Protein AF-A0A6N2KRX2-F1 (afdb_monomer_lite)

Secondary structure (DSSP, 8-state):
-HHHHHHHHHHHHHHHHHHHHHHH---HHHHHHHHHHHHHHHHHHHHHHHHHHHHHTT-GGG--THHHHHHHHHHHHTTS-TT-TTHHHHHHHHHHHHHHHHHHHHHHHHH-

Structure (mmCIF, N/CA/C/O backbone):
data_AF-A0A6N2KRX2-F1
#
_entry.id   AF-A0A6N2KRX2-F1
#
loop_
_atom_site.gro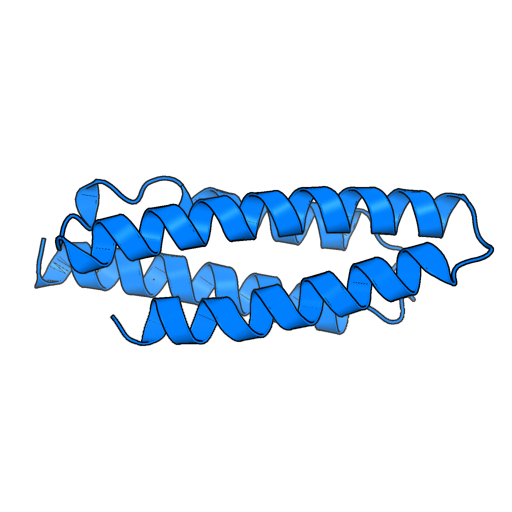up_PDB
_atom_site.id
_atom_site.type_symbol
_atom_site.label_atom_id
_atom_site.label_alt_id
_atom_site.label_comp_id
_atom_site.label_asym_id
_atom_site.label_entity_id
_atom_site.label_seq_id
_atom_site.pdbx_PDB_ins_code
_atom_site.Cartn_x
_atom_site.Cartn_y
_atom_site.Cartn_z
_atom_site.occupancy
_atom_site.B_iso_or_equiv
_atom_site.auth_seq_id
_atom_site.auth_comp_id
_atom_site.auth_asym_id
_atom_site.auth_atom_id
_atom_site.pdbx_PDB_model_num
ATOM 1 N N . MET A 1 1 ? -5.830 8.576 13.873 1.00 52.84 1 MET A N 1
ATOM 2 C CA . MET A 1 1 ? -6.308 9.095 12.564 1.00 52.84 1 MET A CA 1
ATOM 3 C C . MET A 1 1 ? -5.191 9.795 11.781 1.00 52.84 1 MET A C 1
ATOM 5 O O . MET A 1 1 ? -5.179 9.708 10.557 1.00 52.84 1 MET A O 1
ATOM 9 N N . GLU A 1 2 ? -4.221 10.424 12.458 1.00 54.72 2 GLU A N 1
ATOM 10 C CA . GLU A 1 2 ? -2.989 10.935 11.835 1.00 54.72 2 GLU A CA 1
ATOM 11 C C . GLU A 1 2 ? -2.151 9.869 11.140 1.00 54.72 2 GLU A C 1
ATOM 13 O O . GLU A 1 2 ? -1.635 10.151 10.071 1.00 54.72 2 GLU A O 1
ATOM 18 N N . SER A 1 3 ? -2.087 8.633 11.637 1.00 52.41 3 SER A N 1
ATOM 19 C CA . SER A 1 3 ? -1.236 7.591 11.046 1.00 52.41 3 SER A CA 1
ATOM 20 C C . SER A 1 3 ? -1.563 7.291 9.574 1.00 52.41 3 SER A C 1
ATOM 22 O O . SER A 1 3 ? -0.653 7.209 8.761 1.00 52.41 3 SER A O 1
ATOM 24 N N . LEU A 1 4 ? -2.846 7.243 9.180 1.00 60.81 4 LEU A N 1
ATOM 25 C CA . LEU A 1 4 ? -3.242 7.063 7.769 1.00 60.81 4 LEU A CA 1
ATOM 26 C C . LEU A 1 4 ? -2.979 8.315 6.910 1.00 60.81 4 LEU A C 1
ATOM 28 O O . LEU A 1 4 ? -2.698 8.189 5.719 1.00 60.81 4 LEU A O 1
ATOM 32 N N . LYS A 1 5 ? -3.028 9.522 7.497 1.00 60.22 5 LYS A N 1
ATOM 33 C CA . LYS A 1 5 ? -2.581 10.759 6.824 1.00 60.22 5 LYS A CA 1
ATOM 34 C C . LYS A 1 5 ? -1.058 10.770 6.643 1.00 60.22 5 LYS A C 1
ATOM 36 O O . LYS A 1 5 ? -0.582 11.133 5.570 1.00 60.22 5 LYS A O 1
ATOM 41 N N . ILE A 1 6 ? -0.321 10.330 7.663 1.00 57.84 6 ILE A N 1
ATOM 42 C CA . ILE A 1 6 ? 1.137 10.185 7.668 1.00 57.84 6 ILE A CA 1
ATOM 43 C C . ILE A 1 6 ? 1.564 9.139 6.636 1.00 57.84 6 ILE A C 1
ATOM 45 O O . ILE A 1 6 ? 2.568 9.351 5.974 1.00 57.84 6 ILE A O 1
ATOM 49 N N . SER A 1 7 ? 0.786 8.077 6.406 1.00 61.50 7 SER A N 1
ATOM 50 C CA . SER A 1 7 ? 1.043 7.102 5.335 1.00 61.50 7 SER A CA 1
ATOM 51 C C . SER A 1 7 ? 0.754 7.640 3.924 1.00 61.50 7 SER A C 1
ATOM 53 O O . SER A 1 7 ? 1.351 7.170 2.961 1.00 61.50 7 SER A O 1
ATOM 55 N N . TRP A 1 8 ? -0.121 8.638 3.756 1.00 61.25 8 TRP A N 1
ATOM 56 C CA . TRP A 1 8 ? -0.557 9.101 2.427 1.00 61.25 8 TRP A CA 1
ATOM 57 C C . TRP A 1 8 ? 0.501 9.939 1.689 1.00 61.25 8 TRP A C 1
ATOM 59 O O . TRP A 1 8 ? 0.742 9.748 0.493 1.00 61.25 8 TRP A O 1
ATOM 69 N N . LEU A 1 9 ? 1.164 10.854 2.403 1.00 64.94 9 LEU A N 1
ATOM 70 C CA . LEU A 1 9 ? 2.202 11.736 1.851 1.00 64.94 9 LEU A CA 1
ATOM 71 C C . LEU A 1 9 ? 3.435 10.967 1.318 1.00 64.94 9 LEU A C 1
ATOM 73 O O . LEU A 1 9 ? 3.837 11.219 0.176 1.00 64.94 9 LEU A O 1
ATOM 77 N N . PRO A 1 10 ? 4.014 9.999 2.059 1.00 68.12 10 PRO A N 1
ATOM 78 C CA . PRO A 1 10 ? 5.089 9.136 1.575 1.00 68.12 10 PRO A CA 1
ATOM 79 C C . PRO A 1 10 ? 4.690 8.350 0.327 1.00 68.12 10 PRO A C 1
ATOM 81 O O . PRO A 1 10 ? 5.462 8.301 -0.631 1.00 68.12 10 PRO A O 1
ATOM 84 N N . PHE A 1 11 ? 3.473 7.797 0.298 1.00 67.69 11 PHE A N 1
ATOM 85 C CA . PHE A 1 11 ? 2.957 7.052 -0.852 1.00 67.69 11 PHE A CA 1
ATOM 86 C C . PHE A 1 11 ? 2.879 7.921 -2.110 1.00 67.69 11 PHE A C 1
ATOM 88 O O . PHE A 1 11 ? 3.388 7.546 -3.168 1.00 67.69 11 PHE A O 1
ATOM 95 N N . ALA A 1 12 ? 2.295 9.117 -1.998 1.00 67.94 12 ALA A N 1
ATOM 96 C CA . ALA A 1 12 ? 2.180 10.042 -3.121 1.00 67.94 12 ALA A CA 1
ATOM 97 C C . ALA A 1 12 ? 3.542 10.508 -3.650 1.00 67.94 12 ALA A C 1
ATOM 99 O O . ALA A 1 12 ? 3.741 10.597 -4.865 1.00 67.94 12 ALA A O 1
ATOM 100 N N . ARG A 1 13 ? 4.498 10.766 -2.751 1.00 72.06 13 ARG A N 1
ATOM 101 C CA . ARG A 1 13 ? 5.857 11.170 -3.124 1.00 72.06 13 ARG A CA 1
ATOM 102 C C . ARG A 1 13 ? 6.585 10.053 -3.872 1.00 72.06 13 ARG A C 1
ATOM 104 O O . ARG A 1 13 ? 7.142 10.296 -4.938 1.00 72.06 13 ARG A O 1
ATOM 111 N N . LYS A 1 14 ? 6.508 8.818 -3.373 1.00 72.81 14 LYS A N 1
ATOM 112 C CA . LYS A 1 14 ? 7.179 7.651 -3.968 1.00 72.81 14 LYS A CA 1
ATOM 113 C C . LYS A 1 14 ? 6.583 7.241 -5.314 1.00 72.81 14 LYS A C 1
ATOM 115 O O . LYS A 1 14 ? 7.330 6.872 -6.222 1.00 72.81 14 LYS A O 1
ATOM 120 N N . LEU A 1 15 ? 5.266 7.377 -5.490 1.00 73.00 15 LEU A N 1
ATOM 121 C CA . LEU A 1 15 ? 4.623 7.181 -6.792 1.00 73.00 15 LEU A CA 1
ATOM 122 C C . LEU A 1 15 ? 5.170 8.159 -7.843 1.00 73.00 15 LEU A C 1
ATOM 124 O O . LEU A 1 15 ? 5.452 7.740 -8.966 1.00 73.00 15 LEU A O 1
ATOM 128 N N . LYS A 1 16 ? 5.359 9.441 -7.494 1.00 76.31 16 LYS A N 1
ATOM 129 C CA . LYS A 1 16 ? 5.976 10.421 -8.407 1.00 76.31 16 LYS A CA 1
ATOM 130 C C . LYS A 1 16 ? 7.391 10.000 -8.804 1.00 76.31 16 LYS A C 1
ATOM 132 O O . LYS A 1 16 ? 7.717 10.040 -9.985 1.00 76.31 16 LYS A O 1
ATOM 137 N N . THR A 1 17 ? 8.192 9.520 -7.855 1.00 74.69 17 THR A N 1
ATOM 138 C CA . THR A 1 17 ? 9.551 9.037 -8.133 1.00 74.69 17 THR A CA 1
ATOM 139 C C . THR A 1 17 ? 9.553 7.837 -9.086 1.00 74.69 17 THR A C 1
ATOM 141 O O . THR A 1 17 ? 10.280 7.853 -10.073 1.00 74.69 17 THR A O 1
ATOM 144 N N . LYS A 1 18 ? 8.701 6.823 -8.878 1.00 71.25 18 LYS A N 1
ATOM 145 C CA . LYS A 1 18 ? 8.614 5.668 -9.801 1.00 71.25 18 LYS A CA 1
ATOM 146 C C . LYS A 1 18 ? 8.103 6.067 -11.193 1.00 71.25 18 LYS A C 1
ATOM 148 O O . LYS A 1 18 ? 8.572 5.517 -12.186 1.00 71.25 18 LYS A O 1
ATOM 153 N N . LYS A 1 19 ? 7.183 7.039 -11.284 1.00 78.00 19 LYS A N 1
ATOM 154 C CA . LYS A 1 19 ? 6.744 7.613 -12.570 1.00 78.00 19 LYS A CA 1
ATOM 155 C C . LYS A 1 19 ? 7.903 8.283 -13.312 1.00 78.00 19 LYS A C 1
ATOM 157 O O . LYS A 1 19 ? 8.031 8.065 -14.512 1.00 78.00 19 LYS A O 1
ATOM 162 N N . LEU A 1 20 ? 8.756 9.023 -12.600 1.00 77.69 20 LEU A N 1
ATOM 163 C CA . LEU A 1 20 ? 9.952 9.644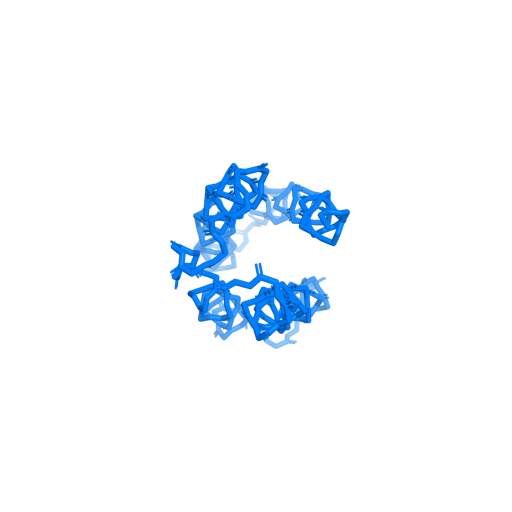 -13.171 1.00 77.69 20 LEU A CA 1
ATOM 164 C C . LEU A 1 20 ? 10.948 8.594 -13.681 1.00 77.69 20 LEU A C 1
ATOM 166 O O . LEU A 1 20 ? 11.373 8.669 -14.827 1.00 77.69 20 LEU A O 1
ATOM 170 N N . PHE A 1 21 ? 11.270 7.573 -12.879 1.00 73.62 21 PHE A N 1
ATOM 171 C CA . PHE A 1 21 ? 12.169 6.493 -13.312 1.00 73.62 21 PHE A CA 1
ATOM 172 C C . PHE A 1 21 ? 11.649 5.770 -14.558 1.00 73.62 21 PHE A C 1
ATOM 174 O O . PHE A 1 21 ? 12.411 5.505 -15.482 1.00 73.62 21 PHE A O 1
ATOM 181 N N . ARG A 1 22 ? 10.335 5.530 -14.64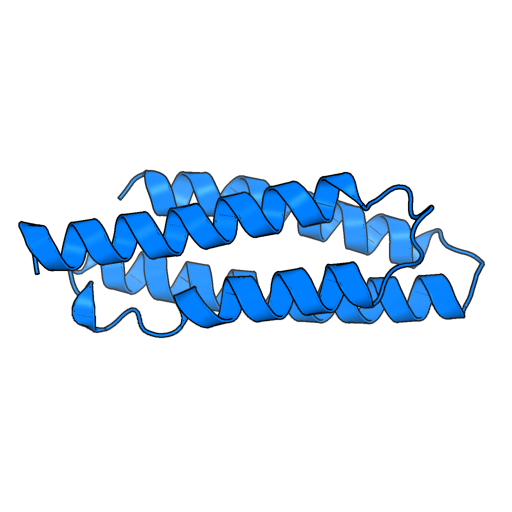0 1.00 76.31 22 ARG A N 1
ATOM 182 C CA . ARG A 1 22 ? 9.706 4.985 -15.848 1.00 76.31 22 ARG A CA 1
ATOM 183 C C . ARG A 1 22 ? 9.882 5.891 -17.072 1.00 76.31 22 ARG A C 1
ATOM 185 O O . ARG A 1 22 ? 10.049 5.375 -18.172 1.00 76.31 22 ARG A O 1
ATOM 192 N N . SER A 1 23 ? 9.772 7.212 -16.919 1.00 73.62 23 SER A N 1
ATOM 193 C CA . SER A 1 23 ? 9.858 8.135 -18.059 1.00 73.62 23 SER A CA 1
ATOM 194 C C . SER A 1 23 ? 11.284 8.310 -18.575 1.00 73.62 23 SER A C 1
ATOM 196 O O . SER A 1 23 ? 11.453 8.482 -19.775 1.00 73.62 23 SER A O 1
ATOM 198 N N . VAL A 1 24 ? 12.286 8.250 -17.691 1.00 77.56 24 VAL A N 1
ATOM 199 C CA . VAL A 1 24 ? 13.700 8.469 -18.053 1.00 77.56 24 VAL A CA 1
ATOM 200 C C . VAL A 1 24 ? 14.459 7.185 -18.394 1.00 77.56 24 VAL A C 1
ATOM 202 O O . VAL A 1 24 ? 15.541 7.257 -18.962 1.00 77.56 24 VAL A O 1
ATOM 205 N N . SER A 1 25 ? 13.921 6.011 -18.051 1.00 74.38 25 SER A N 1
ATOM 206 C CA . SER A 1 25 ? 14.572 4.735 -18.354 1.00 74.38 25 SER A CA 1
ATOM 207 C C . SER A 1 25 ? 14.535 4.431 -19.856 1.00 74.38 25 SER A C 1
ATOM 209 O O . SER A 1 25 ? 13.468 4.421 -20.479 1.00 74.38 25 SER A O 1
ATOM 211 N N . THR A 1 26 ? 15.716 4.177 -20.420 1.00 78.56 26 THR A N 1
ATOM 212 C CA . THR A 1 26 ? 15.932 3.733 -21.806 1.00 78.56 26 THR A CA 1
ATOM 213 C C . THR A 1 26 ? 15.835 2.213 -21.957 1.00 78.56 26 THR A C 1
ATOM 215 O O . THR A 1 26 ? 15.581 1.725 -23.054 1.00 78.56 26 THR A O 1
ATOM 218 N N . ASP A 1 27 ? 15.977 1.475 -20.854 1.00 80.88 27 ASP A N 1
ATOM 219 C CA . ASP A 1 27 ? 15.796 0.027 -20.778 1.00 80.88 27 ASP A CA 1
ATOM 220 C C . ASP A 1 27 ? 14.296 -0.326 -20.793 1.00 80.88 27 ASP A C 1
ATOM 222 O O . ASP A 1 27 ? 13.517 0.119 -19.943 1.00 80.88 27 ASP A O 1
ATOM 226 N N . LEU A 1 28 ? 13.875 -1.111 -21.789 1.00 80.81 28 LEU A N 1
ATOM 227 C CA . LEU A 1 28 ? 12.471 -1.466 -22.005 1.00 80.81 28 LEU A CA 1
ATOM 228 C C . LEU A 1 28 ? 11.908 -2.385 -20.913 1.00 80.81 28 LEU A C 1
ATOM 230 O O . LEU A 1 28 ? 10.746 -2.214 -20.523 1.00 80.81 28 LEU A O 1
ATOM 234 N N . ASP A 1 29 ? 12.713 -3.309 -20.394 1.00 78.38 29 ASP A N 1
ATOM 235 C CA . ASP A 1 29 ? 12.296 -4.229 -19.336 1.00 78.38 29 ASP A CA 1
ATOM 236 C C . ASP A 1 29 ? 12.177 -3.481 -18.012 1.00 78.38 29 ASP A C 1
ATOM 238 O O . ASP A 1 29 ? 11.155 -3.571 -17.323 1.00 78.38 29 ASP A O 1
ATOM 242 N N . LEU A 1 30 ? 13.144 -2.612 -17.715 1.00 76.94 30 LEU A N 1
ATOM 243 C CA . LEU A 1 30 ? 13.104 -1.762 -16.530 1.00 76.94 30 LEU A CA 1
ATOM 244 C C . LEU A 1 30 ? 11.914 -0.789 -16.576 1.00 76.94 30 LEU A C 1
ATOM 246 O O . LEU A 1 30 ? 11.201 -0.600 -15.584 1.00 76.94 30 LEU A O 1
ATOM 250 N N . LYS A 1 31 ? 11.625 -0.218 -17.751 1.00 79.81 31 LYS A N 1
ATOM 251 C CA . LYS A 1 31 ? 10.458 0.643 -17.987 1.00 79.81 31 LYS A CA 1
ATOM 252 C C . LYS A 1 31 ? 9.136 -0.102 -17.796 1.00 79.81 31 LYS A C 1
ATOM 254 O O . LYS A 1 31 ? 8.189 0.476 -17.246 1.00 79.81 31 LYS A O 1
ATOM 259 N N . ARG A 1 32 ? 9.051 -1.371 -18.210 1.00 81.88 32 ARG A N 1
ATOM 260 C CA . ARG A 1 32 ? 7.881 -2.231 -17.970 1.00 81.88 32 ARG A CA 1
ATOM 261 C C . ARG A 1 32 ? 7.720 -2.530 -16.479 1.00 81.88 32 ARG A C 1
ATOM 263 O O . ARG A 1 32 ? 6.632 -2.305 -15.945 1.00 81.88 32 ARG A O 1
ATOM 270 N N . SER A 1 33 ? 8.788 -2.930 -15.791 1.00 80.50 33 SER A N 1
ATOM 271 C CA . SER A 1 33 ? 8.775 -3.187 -14.345 1.00 80.50 33 SER A CA 1
ATOM 272 C C . SER A 1 33 ? 8.368 -1.952 -13.539 1.00 80.50 33 SER A C 1
ATOM 274 O O . SER A 1 33 ? 7.472 -2.024 -12.692 1.00 80.50 33 SER A O 1
ATOM 276 N N . PHE A 1 34 ? 8.915 -0.774 -13.860 1.00 81.81 34 PHE A N 1
ATOM 277 C CA . PHE A 1 34 ? 8.468 0.477 -13.246 1.00 81.81 34 PHE A CA 1
ATOM 278 C C . PHE A 1 34 ? 7.011 0.811 -13.581 1.00 81.81 34 PHE A C 1
ATOM 280 O O . PHE A 1 34 ? 6.294 1.324 -12.723 1.00 81.81 34 PHE A O 1
ATOM 287 N N . GLY A 1 35 ? 6.541 0.498 -14.790 1.00 82.31 35 GLY A N 1
ATOM 288 C CA . GLY A 1 35 ? 5.131 0.608 -15.169 1.00 82.31 35 GLY A CA 1
ATOM 289 C C . GLY A 1 35 ? 4.203 -0.204 -14.267 1.00 82.31 35 GLY A C 1
ATOM 290 O O . GLY A 1 35 ? 3.210 0.336 -13.772 1.00 82.31 35 GLY A O 1
ATOM 291 N N . ASN A 1 36 ? 4.563 -1.456 -13.992 1.00 83.44 36 ASN A N 1
ATOM 292 C CA . ASN A 1 36 ? 3.809 -2.337 -13.101 1.00 83.44 36 ASN A CA 1
ATOM 293 C C . ASN A 1 36 ? 3.799 -1.806 -11.661 1.00 83.44 36 ASN A C 1
ATOM 295 O O . ASN A 1 36 ? 2.732 -1.695 -11.055 1.00 83.44 36 ASN A O 1
ATOM 299 N N . CYS A 1 37 ? 4.952 -1.361 -11.154 1.00 83.50 37 CYS A N 1
ATOM 300 C CA . CYS A 1 37 ? 5.051 -0.692 -9.855 1.00 83.50 37 CYS A CA 1
ATOM 301 C C . CYS A 1 37 ? 4.168 0.560 -9.765 1.00 83.50 37 CYS A C 1
ATOM 303 O O . CYS A 1 37 ? 3.476 0.760 -8.771 1.00 83.50 37 CYS A O 1
ATOM 305 N N . VAL A 1 38 ? 4.160 1.407 -10.801 1.00 85.00 38 VAL A N 1
ATOM 306 C CA . VAL A 1 38 ? 3.321 2.616 -10.847 1.00 85.00 38 VAL A CA 1
ATOM 307 C C . VAL A 1 38 ? 1.838 2.254 -10.785 1.00 85.00 38 VAL A C 1
ATOM 309 O O . VAL A 1 38 ? 1.089 2.921 -10.071 1.00 85.00 38 VAL A O 1
ATOM 312 N N . LYS A 1 39 ? 1.412 1.200 -11.491 1.00 85.38 39 LYS A N 1
ATOM 313 C CA . LYS A 1 39 ? 0.026 0.715 -11.445 1.00 85.38 39 LYS A CA 1
ATOM 314 C C . LYS A 1 39 ? -0.338 0.219 -10.041 1.00 85.38 39 LYS A C 1
ATOM 316 O O . LYS A 1 39 ? -1.340 0.670 -9.493 1.00 85.38 39 LYS A O 1
ATOM 321 N N . GLY A 1 40 ? 0.506 -0.621 -9.436 1.00 85.56 40 GLY A N 1
ATOM 322 C CA . GLY A 1 40 ? 0.297 -1.126 -8.075 1.00 85.56 40 GLY A CA 1
ATOM 323 C C . GLY A 1 40 ? 0.249 -0.008 -7.031 1.00 85.56 40 GLY A C 1
ATOM 324 O O . GLY A 1 40 ? -0.656 0.037 -6.205 1.00 85.56 40 GLY A O 1
ATOM 325 N N . TYR A 1 41 ? 1.159 0.962 -7.109 1.00 81.81 41 TYR A N 1
ATOM 326 C CA . TYR A 1 41 ? 1.188 2.103 -6.188 1.00 81.81 41 TYR A CA 1
ATOM 327 C C . TYR A 1 41 ? -0.002 3.051 -6.367 1.00 81.81 41 TYR A C 1
ATOM 329 O O . TYR A 1 41 ? -0.471 3.631 -5.389 1.00 81.81 41 TYR A O 1
ATOM 337 N N . SER A 1 42 ? -0.525 3.194 -7.586 1.00 84.62 42 SER A N 1
ATOM 338 C CA . SER A 1 42 ? -1.766 3.937 -7.816 1.00 84.62 42 SER A CA 1
ATOM 339 C C . SER A 1 42 ? -2.974 3.240 -7.183 1.00 84.62 42 SER A C 1
ATOM 341 O O . SER A 1 42 ? -3.820 3.912 -6.598 1.00 84.62 42 SER A O 1
ATOM 343 N N . ASP A 1 43 ? -3.050 1.909 -7.264 1.00 87.50 43 ASP A N 1
ATOM 344 C CA . ASP A 1 43 ? -4.116 1.129 -6.622 1.00 87.50 43 ASP A CA 1
ATOM 345 C C . ASP A 1 43 ? -4.044 1.246 -5.091 1.00 87.50 43 ASP A C 1
ATOM 347 O O . ASP A 1 43 ? -5.024 1.582 -4.423 1.00 87.50 43 ASP A O 1
ATOM 351 N N . MET A 1 44 ? -2.838 1.126 -4.531 1.00 85.12 44 MET A N 1
ATOM 352 C CA . MET A 1 44 ? -2.612 1.356 -3.107 1.00 85.12 44 MET A CA 1
ATOM 353 C C . MET A 1 44 ? -3.106 2.730 -2.632 1.00 85.12 44 MET A C 1
ATOM 355 O O . MET A 1 44 ? -3.730 2.825 -1.577 1.00 85.12 44 MET A O 1
ATOM 359 N N . GLN A 1 45 ? -2.858 3.802 -3.395 1.00 84.69 45 GLN A N 1
ATOM 360 C CA . GLN A 1 45 ? -3.361 5.134 -3.040 1.00 84.69 45 GLN A CA 1
ATOM 361 C C . GLN A 1 45 ? -4.888 5.173 -2.949 1.00 84.69 45 GLN A C 1
ATOM 363 O O . GLN A 1 45 ? -5.423 5.801 -2.030 1.00 84.69 45 GLN A O 1
ATOM 368 N N . GLY A 1 46 ? -5.577 4.502 -3.875 1.00 86.31 46 GLY A N 1
ATOM 369 C CA . GLY A 1 46 ? -7.030 4.353 -3.844 1.00 86.31 46 GLY A CA 1
ATOM 370 C C . GLY A 1 46 ? -7.488 3.667 -2.560 1.00 86.31 46 GLY A C 1
ATOM 371 O O . GLY A 1 46 ? -8.314 4.212 -1.826 1.00 86.31 46 GLY A O 1
ATOM 372 N N . LYS A 1 47 ? -6.872 2.530 -2.221 1.00 87.38 47 LYS A N 1
ATOM 373 C CA . LYS A 1 47 ? -7.190 1.766 -1.004 1.00 87.38 47 LYS A CA 1
ATOM 374 C C . LYS A 1 47 ? -6.944 2.567 0.277 1.00 87.38 47 LYS A C 1
ATOM 376 O O . LYS A 1 47 ? -7.797 2.572 1.163 1.00 87.38 47 LYS A O 1
ATOM 381 N N . ILE A 1 48 ? -5.835 3.308 0.372 1.00 85.00 48 ILE A N 1
ATOM 382 C CA . ILE A 1 48 ? -5.560 4.160 1.543 1.00 85.00 48 ILE A CA 1
ATOM 383 C C . ILE A 1 48 ? -6.568 5.313 1.624 1.00 85.00 48 ILE A C 1
ATOM 385 O O . ILE A 1 48 ? -6.999 5.667 2.720 1.00 85.00 48 ILE A O 1
ATOM 389 N N . LYS A 1 49 ? -6.988 5.893 0.491 1.00 86.25 49 LYS A N 1
ATOM 390 C CA . LYS A 1 49 ? -8.013 6.948 0.485 1.00 86.25 49 LYS A CA 1
ATOM 391 C C . LYS A 1 49 ? -9.345 6.430 1.037 1.00 86.25 49 LYS A C 1
ATOM 393 O O . LYS A 1 49 ? -9.916 7.069 1.918 1.00 86.25 49 LYS A O 1
ATOM 398 N N . VAL A 1 50 ? -9.786 5.251 0.597 1.00 89.12 50 VAL A N 1
ATOM 399 C CA . VAL A 1 50 ? -10.996 4.595 1.124 1.00 89.12 50 VAL A CA 1
ATOM 400 C C . VAL A 1 50 ? -10.851 4.298 2.621 1.00 89.12 50 VAL A C 1
ATOM 402 O O . VAL A 1 50 ? -11.741 4.623 3.407 1.00 89.12 50 VAL A O 1
ATOM 405 N N . ALA A 1 51 ? -9.705 3.758 3.047 1.00 86.75 51 ALA A N 1
ATOM 406 C CA . ALA A 1 51 ? -9.419 3.507 4.460 1.00 86.75 51 ALA A CA 1
ATOM 407 C C . ALA A 1 51 ? -9.464 4.795 5.302 1.00 86.75 51 ALA A C 1
ATOM 409 O O . ALA A 1 51 ? -10.000 4.797 6.410 1.00 86.75 51 ALA A O 1
ATOM 410 N N . LEU A 1 52 ? -8.955 5.912 4.774 1.00 85.38 52 LEU A N 1
ATOM 411 C CA . LEU A 1 52 ? -8.999 7.215 5.435 1.00 85.38 52 LEU A CA 1
ATOM 412 C C . LEU A 1 52 ? -10.443 7.707 5.618 1.00 85.38 52 LEU A C 1
ATOM 414 O O . LEU A 1 52 ? -10.789 8.204 6.690 1.00 85.38 52 LEU A O 1
ATOM 418 N N . GLU A 1 53 ? -11.286 7.574 4.594 1.00 89.62 53 GLU A N 1
ATOM 419 C CA . GLU A 1 53 ? -12.698 7.970 4.653 1.00 89.62 53 GLU A CA 1
ATOM 420 C C . GLU A 1 53 ? -13.483 7.142 5.679 1.00 89.62 53 GLU A C 1
ATOM 422 O O . GLU A 1 53 ? -14.222 7.703 6.491 1.00 89.62 53 GLU A O 1
ATOM 427 N N . LEU A 1 54 ? -13.271 5.823 5.705 1.00 89.50 54 LEU A N 1
ATOM 428 C CA . LEU A 1 54 ? -13.866 4.929 6.702 1.00 89.50 54 LEU A CA 1
ATOM 429 C C . LEU A 1 54 ? -13.351 5.228 8.117 1.00 89.50 54 LEU A C 1
ATOM 431 O O . LEU A 1 54 ? -14.138 5.285 9.062 1.00 89.50 54 LEU A O 1
ATOM 435 N N . SER A 1 55 ? -12.051 5.500 8.264 1.00 85.56 55 SER A N 1
ATOM 436 C CA . SER A 1 55 ? -11.433 5.860 9.543 1.00 85.56 55 SER A CA 1
ATOM 437 C C . SER A 1 55 ? -12.010 7.157 10.117 1.00 85.56 55 SER A C 1
ATOM 439 O O . SER A 1 55 ? -12.260 7.223 11.319 1.00 85.56 55 SER A O 1
ATOM 441 N N . ARG A 1 56 ? -12.300 8.165 9.281 1.00 87.44 56 ARG A N 1
ATOM 442 C CA . ARG A 1 56 ? -12.973 9.408 9.714 1.00 87.44 56 ARG A CA 1
ATOM 443 C C . ARG A 1 56 ? -14.370 9.159 10.273 1.00 87.44 56 ARG A C 1
ATOM 445 O O . ARG A 1 56 ? -14.790 9.858 11.187 1.00 87.44 56 ARG A O 1
ATOM 452 N N . LYS A 1 57 ? -15.061 8.139 9.762 1.00 90.44 57 LYS A N 1
ATOM 453 C CA . LYS A 1 57 ? -16.372 7.688 10.251 1.00 90.44 57 LYS A CA 1
ATOM 454 C C . LYS A 1 57 ? -16.267 6.688 11.412 1.00 90.44 57 LYS A C 1
ATOM 456 O O . LYS A 1 57 ? -17.285 6.143 11.818 1.00 90.44 57 LYS A O 1
ATOM 461 N N . ARG A 1 58 ? -15.054 6.417 11.923 1.00 87.69 58 ARG A N 1
ATOM 462 C CA . ARG A 1 58 ? -14.749 5.382 12.933 1.00 87.69 58 ARG A CA 1
ATOM 463 C C . ARG A 1 58 ? -15.171 3.963 12.523 1.00 87.69 58 ARG A C 1
ATOM 465 O O . ARG A 1 58 ? -15.343 3.089 13.360 1.00 87.69 58 ARG A O 1
ATOM 472 N N . GLN A 1 59 ? -15.306 3.705 11.224 1.00 89.31 59 GLN A N 1
ATOM 473 C CA . GLN A 1 59 ? -15.738 2.413 10.688 1.00 89.31 59 GLN A CA 1
ATOM 474 C C . GLN A 1 59 ? -14.542 1.479 10.441 1.00 89.31 59 GLN A C 1
ATOM 476 O O . GLN A 1 59 ? -14.359 0.972 9.336 1.00 89.31 59 GLN A O 1
ATOM 481 N N . TYR A 1 60 ? -13.705 1.261 11.459 1.00 87.31 60 TYR A N 1
ATOM 482 C CA . TYR A 1 60 ? -12.426 0.547 11.319 1.00 87.31 60 TYR A CA 1
ATOM 483 C C . TYR A 1 60 ? -12.588 -0.909 10.856 1.00 87.31 60 TYR A C 1
ATOM 485 O O . TYR A 1 60 ? -11.840 -1.371 9.999 1.00 87.31 60 TYR A O 1
ATOM 493 N N . LYS A 1 61 ? -13.636 -1.598 11.332 1.00 87.00 61 LYS A N 1
ATOM 494 C CA . LYS A 1 61 ? -14.000 -2.971 10.926 1.00 87.00 61 LYS A CA 1
ATOM 495 C C . LYS A 1 61 ? -14.371 -3.109 9.442 1.00 87.00 61 LYS A C 1
ATOM 497 O O . LYS A 1 61 ? -14.429 -4.219 8.935 1.00 87.00 61 LYS A O 1
ATOM 502 N N . ARG A 1 62 ? -14.644 -2.000 8.741 1.00 88.50 62 ARG A N 1
ATOM 503 C CA . ARG A 1 62 ? -14.934 -1.996 7.294 1.00 88.50 62 ARG A CA 1
ATOM 504 C C . ARG A 1 62 ? -13.676 -1.812 6.439 1.00 88.50 62 ARG A C 1
ATOM 506 O O . ARG A 1 62 ? -13.761 -1.837 5.213 1.00 88.50 62 ARG A O 1
ATOM 513 N N . ILE A 1 63 ? -12.520 -1.582 7.060 1.00 88.56 63 ILE A N 1
ATOM 514 C CA . ILE A 1 63 ? -11.249 -1.353 6.373 1.00 88.56 63 ILE A CA 1
ATOM 515 C C . ILE A 1 63 ? -10.570 -2.707 6.120 1.00 88.56 63 ILE A C 1
ATOM 517 O O . ILE A 1 63 ? -9.685 -3.127 6.859 1.00 88.56 63 ILE A O 1
ATOM 521 N N . ASN A 1 64 ? -10.984 -3.384 5.046 1.00 84.38 64 ASN A N 1
ATOM 522 C CA . ASN A 1 64 ? -10.519 -4.744 4.718 1.00 84.38 64 ASN A CA 1
ATOM 523 C C . ASN A 1 64 ? 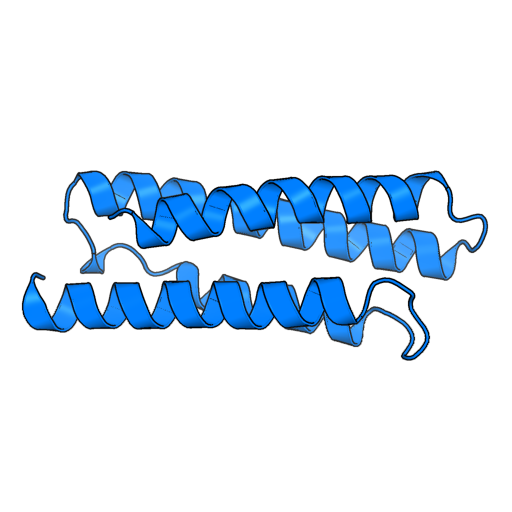-9.378 -4.759 3.685 1.00 84.38 64 ASN A C 1
ATOM 525 O O . ASN A 1 64 ? -8.624 -5.719 3.562 1.00 84.38 64 ASN A O 1
ATOM 529 N N . GLU A 1 65 ? -9.232 -3.663 2.944 1.00 84.25 65 GLU A N 1
ATOM 530 C CA . GLU A 1 65 ? -8.349 -3.568 1.779 1.00 84.25 65 GLU A CA 1
ATOM 531 C C . GLU A 1 65 ? -6.881 -3.273 2.142 1.00 84.25 65 GLU A C 1
ATOM 533 O O . GLU A 1 65 ? -5.999 -3.411 1.296 1.00 84.25 65 GLU A O 1
ATOM 538 N N . LEU A 1 66 ? -6.579 -2.891 3.393 1.00 81.75 66 LEU A N 1
ATOM 539 C CA . LEU A 1 66 ? -5.212 -2.525 3.801 1.00 81.75 66 LEU A CA 1
ATOM 540 C C . LEU A 1 66 ? -4.224 -3.697 3.698 1.00 81.75 66 LEU A C 1
ATOM 542 O O . LEU A 1 66 ? -3.064 -3.482 3.354 1.00 81.75 66 LEU A O 1
ATOM 546 N N . GLY A 1 67 ? -4.674 -4.938 3.912 1.00 81.38 67 GLY A N 1
ATOM 547 C CA . GLY A 1 67 ? -3.823 -6.124 3.753 1.00 81.38 67 GLY A CA 1
ATOM 548 C C . GLY A 1 67 ? -3.318 -6.327 2.317 1.00 81.38 67 GLY A C 1
ATOM 549 O O . GLY A 1 67 ? -2.261 -6.921 2.104 1.00 81.38 67 GLY A O 1
ATOM 550 N N . GLN A 1 68 ? -4.022 -5.786 1.316 1.00 86.31 68 GLN A N 1
ATOM 551 C CA . GLN A 1 68 ? -3.595 -5.857 -0.084 1.00 86.31 68 GLN A CA 1
ATOM 552 C C . GLN A 1 68 ? -2.413 -4.926 -0.387 1.00 86.31 68 GLN A C 1
ATOM 554 O O . GLN A 1 68 ? -1.666 -5.187 -1.328 1.00 86.31 68 GLN A O 1
ATOM 559 N N . LEU A 1 69 ? -2.194 -3.883 0.424 1.00 84.81 69 LEU A N 1
ATOM 560 C CA . LEU A 1 69 ? -1.062 -2.969 0.250 1.00 84.81 69 LEU A CA 1
ATOM 561 C C . LEU A 1 69 ? 0.273 -3.713 0.340 1.00 84.81 69 LEU A C 1
ATOM 563 O O . LEU A 1 69 ? 1.158 -3.499 -0.479 1.00 84.81 69 LEU A O 1
ATOM 567 N N . ILE A 1 70 ? 0.395 -4.649 1.282 1.00 83.44 70 ILE A N 1
ATOM 568 C CA . ILE A 1 70 ? 1.613 -5.447 1.458 1.00 83.44 70 ILE A CA 1
ATOM 569 C C . ILE A 1 70 ? 1.877 -6.300 0.209 1.00 83.44 70 ILE A C 1
ATOM 571 O O . ILE A 1 70 ? 2.986 -6.296 -0.322 1.00 83.44 70 ILE A O 1
ATOM 575 N N . LYS A 1 71 ? 0.843 -6.970 -0.321 1.00 85.50 71 LYS A N 1
ATOM 576 C CA . LYS A 1 71 ? 0.954 -7.800 -1.535 1.00 85.50 71 LYS A CA 1
ATOM 577 C C . LYS A 1 71 ? 1.385 -6.983 -2.752 1.00 85.50 71 LYS A C 1
ATOM 579 O O . LYS A 1 71 ? 2.278 -7.392 -3.489 1.00 85.50 71 LYS A O 1
ATOM 584 N N . LEU A 1 72 ? 0.775 -5.815 -2.948 1.00 85.31 72 LEU A N 1
ATOM 585 C CA . LEU A 1 72 ? 1.119 -4.918 -4.050 1.00 85.31 72 LEU A CA 1
ATOM 586 C C . LEU A 1 72 ? 2.557 -4.381 -3.916 1.00 85.31 72 LEU A C 1
ATOM 588 O O . LEU A 1 72 ? 3.220 -4.155 -4.928 1.00 85.31 72 LEU A O 1
ATOM 592 N N . ALA A 1 73 ? 3.052 -4.187 -2.688 1.00 81.12 73 ALA A N 1
ATOM 593 C CA . ALA A 1 73 ? 4.396 -3.672 -2.437 1.00 81.12 73 ALA A CA 1
ATOM 594 C C . ALA A 1 73 ? 5.453 -4.734 -2.755 1.00 81.12 73 ALA A C 1
ATOM 596 O O . ALA A 1 73 ? 6.368 -4.455 -3.529 1.00 81.12 73 ALA A O 1
ATOM 597 N N . TYR A 1 74 ? 5.250 -5.968 -2.284 1.00 81.50 74 TYR A N 1
ATOM 598 C CA . TYR A 1 74 ? 6.097 -7.110 -2.642 1.00 81.50 74 TYR A CA 1
ATOM 599 C C . TYR A 1 74 ? 6.081 -7.408 -4.141 1.00 81.50 74 TYR A C 1
ATOM 601 O O . TYR A 1 74 ? 7.123 -7.675 -4.730 1.00 81.50 74 TYR A O 1
ATOM 609 N N . SER A 1 75 ? 4.919 -7.311 -4.795 1.00 82.50 75 SER A N 1
ATOM 610 C CA . SER A 1 75 ? 4.835 -7.506 -6.247 1.00 82.50 75 SER A CA 1
ATOM 611 C C . SER A 1 75 ? 5.669 -6.484 -7.027 1.00 82.50 75 SER A C 1
ATOM 613 O O . SER A 1 75 ? 6.152 -6.806 -8.110 1.00 82.50 75 SER A O 1
ATOM 615 N N . CYS A 1 76 ? 5.831 -5.264 -6.506 1.00 80.62 76 CYS A N 1
ATOM 616 C CA . CYS A 1 76 ? 6.726 -4.274 -7.096 1.00 80.62 76 CYS A CA 1
ATOM 617 C C . CYS A 1 76 ? 8.201 -4.577 -6.788 1.00 80.62 76 CYS A C 1
ATOM 619 O O . CYS A 1 76 ? 9.042 -4.381 -7.658 1.00 80.62 76 CYS A O 1
ATOM 621 N N . GLU A 1 77 ? 8.519 -5.056 -5.582 1.00 78.50 77 GLU A N 1
ATOM 622 C CA . GLU A 1 77 ? 9.888 -5.421 -5.191 1.00 78.50 77 GLU A CA 1
ATOM 623 C C . GLU A 1 77 ? 10.437 -6.552 -6.052 1.00 78.50 77 GLU A C 1
ATOM 625 O O . GLU A 1 77 ? 11.449 -6.385 -6.722 1.00 78.50 77 GLU A O 1
ATOM 630 N N . ASN A 1 78 ? 9.693 -7.655 -6.118 1.00 78.62 78 ASN A N 1
ATOM 631 C CA . ASN A 1 78 ? 10.084 -8.859 -6.847 1.00 78.62 78 ASN A CA 1
ATOM 632 C C . ASN A 1 78 ? 10.105 -8.651 -8.368 1.00 78.62 78 ASN A C 1
ATOM 634 O O . ASN A 1 78 ? 10.697 -9.442 -9.094 1.00 78.62 78 ASN A O 1
ATOM 638 N N . GLY A 1 79 ? 9.429 -7.609 -8.864 1.00 75.56 79 GLY A N 1
ATOM 639 C CA . GLY A 1 79 ? 9.427 -7.245 -10.280 1.00 75.56 79 GLY A CA 1
ATOM 640 C C . GLY A 1 79 ? 10.606 -6.365 -10.700 1.00 75.56 79 GLY A C 1
ATOM 641 O O . GLY A 1 79 ? 10.744 -6.078 -11.890 1.00 75.56 79 GLY A O 1
ATOM 642 N N . LEU A 1 80 ? 11.425 -5.893 -9.756 1.00 75.62 80 LEU A N 1
ATOM 643 C CA . LEU A 1 80 ? 12.594 -5.063 -10.031 1.00 75.62 80 LEU A CA 1
ATOM 644 C C . LEU A 1 80 ? 13.879 -5.890 -9.912 1.00 75.62 80 LEU A C 1
ATOM 646 O O . LEU A 1 80 ? 13.983 -6.729 -9.021 1.00 75.62 80 LEU A O 1
ATOM 650 N N . PRO A 1 81 ? 14.884 -5.645 -10.770 1.00 71.44 81 PRO A N 1
ATOM 651 C CA . PRO A 1 81 ? 16.184 -6.276 -10.606 1.00 71.44 81 PRO A CA 1
ATOM 652 C C . PRO A 1 81 ? 16.832 -5.826 -9.290 1.00 71.44 81 PRO A C 1
ATOM 654 O O . PRO A 1 81 ? 16.621 -4.701 -8.825 1.00 71.44 81 PRO A O 1
ATOM 657 N N . SER A 1 82 ? 17.640 -6.702 -8.693 1.00 66.88 82 SER A N 1
ATOM 658 C CA . SER A 1 82 ? 18.250 -6.523 -7.365 1.00 66.88 82 SER A CA 1
ATOM 659 C C . SER A 1 82 ? 19.152 -5.286 -7.252 1.00 66.88 82 SER A C 1
ATOM 661 O O . SER A 1 82 ? 19.306 -4.733 -6.167 1.00 66.88 82 SER A O 1
ATOM 663 N N . ASN A 1 83 ? 19.688 -4.794 -8.371 1.00 66.69 83 ASN A N 1
ATOM 664 C CA . ASN A 1 83 ? 20.477 -3.563 -8.466 1.00 66.69 83 ASN A CA 1
ATOM 665 C C . ASN A 1 83 ? 19.639 -2.310 -8.799 1.00 66.69 83 ASN A C 1
ATOM 667 O O . ASN A 1 83 ? 20.196 -1.265 -9.137 1.00 66.69 83 ASN A O 1
ATOM 671 N N . SER A 1 84 ? 18.304 -2.385 -8.734 1.00 64.88 84 SER A N 1
ATOM 672 C CA . SER A 1 84 ? 17.447 -1.239 -9.032 1.00 64.88 84 SER A CA 1
ATOM 673 C C . SER A 1 84 ? 17.728 -0.087 -8.057 1.00 64.88 84 SER A C 1
ATOM 675 O O . SER A 1 84 ? 17.619 -0.280 -6.840 1.00 64.88 84 SER A O 1
ATOM 677 N N . PRO A 1 85 ? 17.919 1.156 -8.545 1.00 65.38 85 PRO A N 1
ATOM 678 C CA . PRO A 1 85 ? 18.120 2.342 -7.699 1.00 65.38 85 PRO A CA 1
ATOM 679 C C . PRO A 1 85 ? 16.893 2.689 -6.837 1.00 65.38 85 PRO A C 1
ATOM 681 O O . PRO A 1 85 ? 16.866 3.687 -6.122 1.00 65.38 85 PRO A O 1
ATOM 684 N N . THR A 1 86 ? 15.835 1.882 -6.920 1.00 66.19 86 THR A N 1
ATOM 685 C CA . THR A 1 86 ? 14.568 2.088 -6.231 1.00 66.19 86 THR A CA 1
ATOM 686 C C . THR A 1 86 ? 14.223 0.979 -5.235 1.00 66.19 86 THR A C 1
ATOM 688 O O . THR A 1 86 ? 13.092 0.970 -4.746 1.00 66.19 86 THR A O 1
ATOM 691 N N . SER A 1 87 ? 15.161 0.077 -4.922 1.00 66.56 87 SER A N 1
ATOM 692 C CA . SER A 1 87 ? 14.990 -0.971 -3.901 1.00 66.56 87 SER A CA 1
ATOM 693 C C . SER A 1 87 ? 14.552 -0.378 -2.549 1.00 66.56 87 SER A C 1
ATOM 695 O O . SER A 1 87 ? 13.440 -0.642 -2.088 1.00 66.56 87 SER A O 1
ATOM 697 N N . GLY A 1 88 ? 15.303 0.594 -2.013 1.00 67.38 88 GLY A N 1
ATOM 698 C CA . GLY A 1 88 ? 14.939 1.282 -0.763 1.00 67.38 88 GLY A CA 1
ATOM 699 C C . GLY A 1 88 ? 13.615 2.062 -0.828 1.00 67.38 88 GLY A C 1
ATOM 700 O O . GLY A 1 88 ? 12.976 2.325 0.190 1.00 67.38 88 GLY A O 1
ATOM 701 N N . ILE A 1 89 ? 13.126 2.409 -2.030 1.00 69.06 89 ILE A N 1
ATOM 702 C CA . ILE A 1 89 ? 11.790 3.009 -2.172 1.00 69.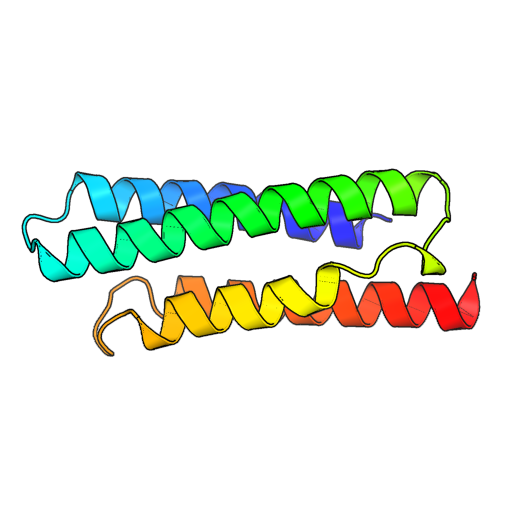06 89 ILE A CA 1
ATOM 703 C C . ILE A 1 89 ? 10.713 1.986 -1.820 1.00 69.06 89 ILE A C 1
ATOM 705 O O . ILE A 1 89 ? 9.731 2.365 -1.175 1.00 69.06 89 ILE A O 1
ATOM 709 N N . THR A 1 90 ? 10.897 0.743 -2.259 1.00 71.81 90 THR A N 1
ATOM 710 C CA . THR A 1 90 ? 9.957 -0.359 -2.067 1.00 71.81 90 THR A CA 1
ATOM 711 C C . THR A 1 90 ? 9.952 -0.858 -0.623 1.00 71.81 90 THR A C 1
ATOM 713 O O . THR A 1 90 ? 8.874 -1.005 -0.052 1.00 71.81 90 THR A O 1
ATOM 716 N N . GLU A 1 91 ? 11.115 -0.965 0.018 1.00 75.06 91 GLU A N 1
ATOM 717 C CA . GLU A 1 91 ? 11.231 -1.336 1.437 1.00 75.06 91 GLU A CA 1
ATOM 718 C C . GLU A 1 91 ? 10.434 -0.390 2.352 1.00 75.06 91 GLU A C 1
ATOM 720 O O . GLU A 1 91 ? 9.603 -0.814 3.155 1.00 75.06 91 GLU A O 1
ATOM 725 N N . THR A 1 92 ? 10.576 0.930 2.177 1.00 75.69 92 THR A N 1
ATOM 726 C CA . THR A 1 92 ? 9.771 1.868 2.977 1.00 75.69 92 THR A CA 1
ATOM 727 C C . THR A 1 92 ? 8.268 1.713 2.708 1.00 75.69 92 THR A C 1
ATOM 729 O O . THR A 1 92 ? 7.456 1.988 3.590 1.00 75.69 92 THR A O 1
ATOM 732 N N . MET A 1 93 ? 7.865 1.346 1.484 1.00 76.38 93 MET A N 1
ATOM 733 C CA . MET A 1 93 ? 6.446 1.151 1.147 1.00 76.38 93 MET A CA 1
ATOM 734 C C . MET A 1 93 ? 5.887 -0.080 1.844 1.00 76.38 93 MET A C 1
ATOM 736 O O . MET A 1 93 ? 4.758 -0.028 2.332 1.00 76.38 93 MET A O 1
ATOM 740 N N . LEU A 1 94 ? 6.681 -1.145 1.949 1.00 81.88 94 LEU A N 1
ATOM 741 C CA . LEU A 1 94 ? 6.349 -2.315 2.752 1.00 81.88 94 LEU A CA 1
ATOM 742 C C . LEU A 1 94 ? 6.156 -1.937 4.216 1.00 81.88 94 LEU A C 1
ATOM 744 O O . LEU A 1 94 ? 5.074 -2.170 4.752 1.00 81.88 94 LEU A O 1
ATOM 748 N N . LEU A 1 95 ? 7.133 -1.260 4.823 1.00 81.88 95 LEU A N 1
ATOM 749 C CA . LEU A 1 95 ? 7.039 -0.807 6.214 1.00 81.88 95 LEU A CA 1
ATOM 750 C C . LEU A 1 95 ? 5.820 0.093 6.440 1.00 81.88 95 LEU A C 1
ATOM 752 O O . LEU A 1 95 ? 5.063 -0.088 7.390 1.00 81.88 95 LEU A O 1
ATOM 756 N N . THR A 1 96 ? 5.568 1.037 5.533 1.00 81.25 96 THR A N 1
ATOM 757 C CA . THR A 1 96 ? 4.411 1.938 5.646 1.00 81.25 96 THR A CA 1
ATOM 758 C C . THR A 1 96 ? 3.088 1.173 5.518 1.00 81.25 96 THR A C 1
ATOM 760 O O . THR A 1 96 ? 2.132 1.476 6.233 1.00 81.25 96 THR A O 1
ATOM 763 N N . SER A 1 97 ? 3.029 0.168 4.639 1.00 82.81 97 SER A N 1
ATOM 764 C CA . SER A 1 97 ? 1.856 -0.699 4.466 1.00 82.81 97 SER A CA 1
ATOM 765 C C . SER A 1 97 ? 1.595 -1.543 5.710 1.00 82.81 97 SER A C 1
ATOM 767 O O . SER A 1 97 ? 0.464 -1.601 6.186 1.00 82.81 97 SER A O 1
ATOM 769 N N . GLN A 1 98 ? 2.642 -2.155 6.267 1.00 85.12 98 GLN A N 1
ATOM 770 C CA . GLN A 1 98 ? 2.563 -2.941 7.496 1.00 85.12 98 GLN A CA 1
ATOM 771 C C . GLN A 1 98 ? 2.086 -2.080 8.666 1.00 85.12 98 GLN A C 1
ATOM 773 O O . GLN A 1 98 ? 1.129 -2.448 9.343 1.00 85.12 98 GLN A O 1
ATOM 778 N N . THR A 1 99 ? 2.663 -0.890 8.847 1.00 84.62 99 THR A N 1
ATOM 779 C CA . THR A 1 99 ? 2.228 0.057 9.882 1.00 84.62 99 THR A CA 1
ATOM 780 C C . THR A 1 99 ? 0.754 0.429 9.728 1.00 84.62 99 THR A C 1
ATOM 782 O O . THR A 1 99 ? 0.024 0.450 10.717 1.00 84.62 99 THR A O 1
ATOM 785 N N . ALA A 1 100 ? 0.277 0.681 8.503 1.00 83.44 100 ALA A N 1
ATOM 786 C CA . ALA A 1 100 ? -1.133 0.995 8.268 1.00 83.44 100 ALA A CA 1
ATOM 787 C C . ALA A 1 100 ? -2.063 -0.163 8.675 1.00 83.44 100 ALA A C 1
ATOM 789 O O . ALA A 1 100 ? -3.094 0.077 9.306 1.00 83.44 100 ALA A O 1
ATOM 790 N N . VAL A 1 101 ? -1.687 -1.408 8.358 1.00 86.62 101 VAL A N 1
ATOM 791 C CA . VAL A 1 101 ? -2.429 -2.614 8.760 1.00 86.62 101 VAL A CA 1
ATOM 792 C C . VAL A 1 101 ? -2.448 -2.760 10.282 1.00 86.62 101 VAL A C 1
ATOM 794 O O . VAL A 1 101 ? -3.525 -2.879 10.865 1.00 86.62 101 VAL A O 1
ATOM 797 N N . TYR A 1 102 ? -1.283 -2.689 10.932 1.00 86.81 102 TYR A N 1
ATOM 798 C CA . TYR A 1 102 ? -1.164 -2.836 12.384 1.00 86.81 102 TYR A CA 1
ATOM 799 C C . TYR A 1 102 ? -1.952 -1.775 13.149 1.00 86.81 102 TYR A C 1
ATOM 801 O O . TYR A 1 102 ? -2.684 -2.100 14.083 1.00 86.81 102 TYR A O 1
ATOM 809 N N . VAL A 1 103 ? -1.861 -0.510 12.736 1.00 85.38 103 VAL A N 1
ATOM 810 C CA . VAL A 1 103 ? -2.615 0.573 13.378 1.00 85.38 103 VAL A CA 1
ATOM 811 C C . VAL A 1 103 ? -4.118 0.372 13.203 1.00 85.38 103 VAL A C 1
ATOM 813 O O . VAL A 1 103 ? -4.869 0.588 14.151 1.00 85.38 103 VAL A O 1
ATOM 816 N N . ASN A 1 104 ? -4.580 -0.061 12.026 1.00 85.88 104 ASN A N 1
ATOM 817 C CA . ASN A 1 104 ? -5.999 -0.351 11.842 1.00 85.88 104 ASN A CA 1
ATOM 818 C C . ASN A 1 104 ? -6.466 -1.500 12.745 1.00 85.88 104 ASN A C 1
ATOM 820 O O . ASN A 1 104 ? -7.520 -1.387 13.365 1.00 85.88 104 ASN A O 1
ATOM 824 N N . GLN A 1 105 ? -5.664 -2.560 12.874 1.00 86.88 105 GLN A N 1
ATOM 825 C CA . GLN A 1 105 ? -5.963 -3.674 13.772 1.00 86.88 105 GLN A CA 1
ATOM 826 C C . GLN A 1 105 ? -6.046 -3.219 15.233 1.00 86.88 105 GLN A C 1
ATOM 828 O O . GLN A 1 105 ? -7.002 -3.555 15.925 1.00 86.88 105 GLN A O 1
ATOM 833 N N . PHE A 1 106 ? -5.096 -2.397 15.685 1.00 88.06 106 PHE A N 1
ATOM 834 C CA . PHE A 1 106 ? -5.134 -1.791 17.015 1.00 88.06 106 PHE A CA 1
ATOM 835 C C . PHE A 1 106 ? -6.422 -0.981 17.231 1.00 88.06 106 PHE A C 1
ATOM 837 O O . PHE A 1 106 ? -7.094 -1.132 18.248 1.00 88.06 106 PHE A O 1
ATOM 844 N N . LEU A 1 107 ? -6.815 -0.159 16.253 1.00 85.81 107 LEU A N 1
ATOM 845 C CA . LEU A 1 107 ? -8.041 0.637 16.344 1.00 85.81 107 LEU A CA 1
ATOM 846 C C . LEU A 1 107 ? -9.303 -0.230 16.407 1.00 85.81 107 LEU A C 1
ATOM 848 O O . LEU A 1 107 ? -10.231 0.124 17.127 1.00 85.81 107 LEU A O 1
ATOM 852 N N . ILE A 1 108 ? -9.334 -1.361 15.697 1.00 88.06 108 ILE A N 1
ATOM 853 C CA . ILE A 1 108 ? -10.427 -2.334 15.805 1.00 88.06 108 ILE A CA 1
ATOM 854 C C . ILE A 1 108 ? -10.492 -2.907 17.223 1.00 88.06 108 ILE A C 1
ATOM 856 O O . ILE A 1 108 ? -11.572 -2.938 17.798 1.00 88.06 108 ILE A O 1
ATOM 860 N N . THR A 1 109 ? -9.359 -3.322 17.793 1.00 89.44 109 THR A N 1
ATOM 861 C CA . THR A 1 109 ? -9.317 -3.953 19.121 1.00 89.44 109 THR A CA 1
ATOM 862 C C . THR A 1 109 ? -9.754 -3.012 20.245 1.00 89.44 109 THR A C 1
ATOM 864 O O . THR A 1 109 ? -10.458 -3.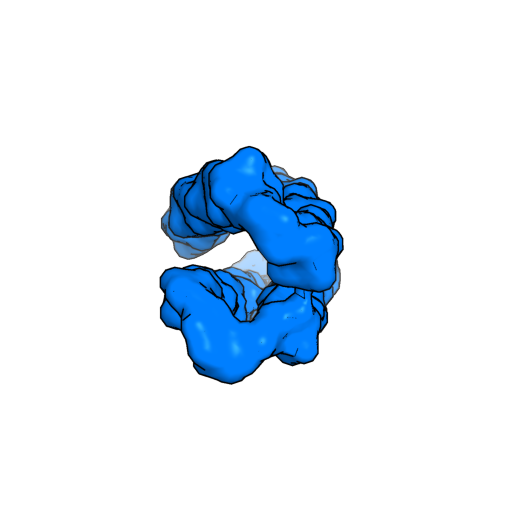440 21.152 1.00 89.44 109 THR A O 1
ATOM 867 N N . TYR A 1 110 ? -9.338 -1.743 20.207 1.00 85.62 110 TYR A N 1
ATOM 868 C CA . TYR A 1 110 ? -9.547 -0.812 21.325 1.00 85.62 110 TYR A CA 1
ATOM 869 C C . TYR A 1 110 ? -10.717 0.161 21.136 1.00 85.62 110 TYR A C 1
ATOM 871 O O . TYR A 1 110 ? -11.182 0.744 22.113 1.00 85.62 110 TYR A O 1
ATOM 879 N N . PHE A 1 111 ? -11.186 0.372 19.903 1.00 78.88 111 PHE A N 1
ATOM 880 C CA . PHE A 1 111 ? -12.192 1.396 19.595 1.00 78.88 111 PHE A CA 1
ATOM 881 C C . PHE A 1 111 ? -13.302 0.926 18.640 1.00 78.88 111 PHE A C 1
ATOM 883 O O . PHE A 1 111 ? -14.130 1.755 18.251 1.00 78.88 111 PHE A O 1
ATOM 890 N N . GLY A 1 112 ? -13.297 -0.339 18.200 1.00 63.59 112 GLY A N 1
ATOM 891 C CA . GLY A 1 112 ? -14.197 -0.867 17.166 1.00 63.59 112 GLY A CA 1
ATOM 892 C C . GLY A 1 112 ? -15.249 -1.830 17.684 1.00 63.59 112 GLY A C 1
ATOM 893 O O . GLY A 1 112 ? -16.369 -1.793 17.128 1.00 63.59 112 GLY A O 1
#

pLDDT: mean 78.69, std 8.98, range [52.41, 90.44]

Radius of gyration: 14.81 Å; chains: 1; bounding box: 37×21×43 Å

Sequence (112 aa):
MESLKISWLPFARKLKTKKLFRSVSTDLDLKRSFGNCVKGYSDMQGKIKVALELSRKRQYKRINELGQLIKLAYSCENGLPSNSPTSGITETMLLTSQTAVYVNQFLITYFG

Organism: Salix viminalis (NCBI:txid40686)

Foldseek 3Di:
DVLLVVLLVLLVVLLVVLVVCLVPDPDPLQVVLSVLLNVLSVVQNVLSVVCVVCVVVLNLVVSPCLVVQLVSLVSSLVSHPPPDPCNVSSVVSNVSSVSVVVVSVVSVVPPD